Protein AF-A0A956BLZ1-F1 (afdb_monomer_lite)

Foldseek 3Di:
DFDDQQFWKQFLVRFTWGFLDWDDDDDLVVQVPDPPVVSNPDDPPWTWTFTQGLVEETDIGTRVSMGTDGGDDLVRLVSSLVHYDPVSLVSSCVVCVPRRD

Secondary structure (DSSP, 8-state):
----TTEEEE-TTS-EEEEEEEEPPPPHHHHHT-SSHHHHT--TT--EEEEEETTSS-EEEEGGG-EEEEE--HHHHHHHHTT--HHHHHHHHHH-TTT--

Radius of gyration: 13.22 Å; chains: 1; bounding box: 30×23×35 Å

Sequence (101 aa):
MGIEVGDVVVDNYGNEGLVVREEARPPAGWLRSQRDTRVMRLGLDERWLGVMPFTGGLVVAPASLCARLRAAERDDVVRAAARANRAALEALSELFPAWVP

Structure (mmCIF, N/CA/C/O backbone):
data_AF-A0A956BLZ1-F1
#
_entry.id   AF-A0A956BLZ1-F1
#
loop_
_atom_site.group_PDB
_atom_site.id
_atom_site.type_symbo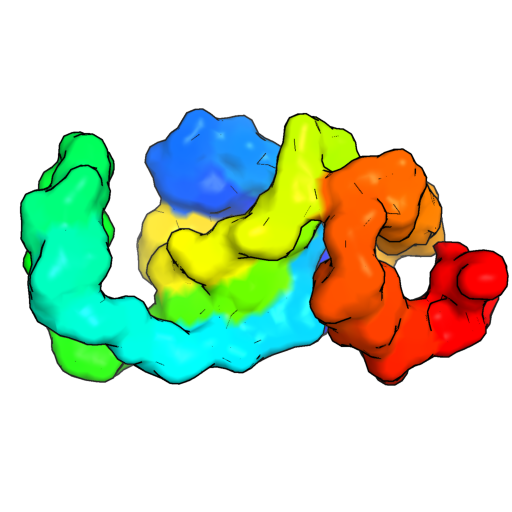l
_atom_site.label_atom_id
_atom_site.label_alt_id
_atom_site.label_comp_id
_atom_site.label_asym_id
_atom_site.label_entity_id
_atom_site.label_seq_id
_atom_site.pdbx_PDB_ins_code
_atom_site.Cartn_x
_atom_site.Cartn_y
_atom_site.Cartn_z
_atom_site.occupancy
_atom_site.B_iso_or_equiv
_atom_site.auth_seq_id
_atom_site.auth_comp_id
_atom_site.auth_asym_id
_atom_site.auth_atom_id
_atom_site.pdbx_PDB_model_num
ATOM 1 N N . MET A 1 1 ? -11.181 -10.175 -3.736 1.00 57.28 1 MET A N 1
ATOM 2 C CA . MET A 1 1 ? -9.762 -10.056 -4.132 1.00 57.28 1 MET A CA 1
ATOM 3 C C . MET A 1 1 ? -9.105 -9.135 -3.124 1.00 57.28 1 MET A C 1
ATOM 5 O O . MET A 1 1 ? -9.578 -8.014 -2.989 1.00 57.28 1 MET A O 1
ATOM 9 N N . GLY A 1 2 ? -8.153 -9.646 -2.341 1.00 88.44 2 GLY A N 1
ATOM 10 C CA . GLY A 1 2 ? -7.420 -8.856 -1.348 1.00 88.44 2 GLY A CA 1
ATOM 11 C C . GLY A 1 2 ? -6.351 -7.977 -1.999 1.00 88.44 2 GLY A C 1
ATOM 12 O O . GLY A 1 2 ? -6.085 -8.116 -3.190 1.00 88.44 2 GLY A O 1
ATOM 13 N N . ILE A 1 3 ? -5.790 -7.057 -1.216 1.00 96.31 3 ILE A N 1
ATOM 14 C CA . ILE A 1 3 ? -4.549 -6.350 -1.557 1.00 96.31 3 ILE A CA 1
ATOM 15 C C . ILE A 1 3 ? -3.381 -7.280 -1.230 1.00 96.31 3 ILE A C 1
ATOM 17 O O . ILE A 1 3 ? -3.336 -7.802 -0.119 1.00 96.31 3 ILE A O 1
ATOM 21 N N . GLU A 1 4 ? -2.441 -7.451 -2.145 1.00 95.88 4 GLU A N 1
ATOM 22 C CA . GLU A 1 4 ? -1.251 -8.277 -1.945 1.00 95.88 4 GLU A CA 1
ATOM 23 C C . GLU A 1 4 ? 0.031 -7.446 -2.059 1.00 95.88 4 GLU A C 1
ATOM 25 O O . GLU A 1 4 ? 0.041 -6.325 -2.577 1.00 95.88 4 GLU A O 1
ATOM 30 N N . VAL A 1 5 ? 1.138 -8.004 -1.572 1.00 95.38 5 VAL A N 1
ATOM 31 C CA . VAL A 1 5 ? 2.463 -7.440 -1.842 1.00 95.38 5 VAL A CA 1
ATOM 32 C C . VAL A 1 5 ? 2.717 -7.462 -3.351 1.00 95.38 5 VAL A C 1
ATOM 34 O O . VAL A 1 5 ? 2.472 -8.461 -4.022 1.00 95.38 5 VAL A O 1
ATOM 37 N N . GLY A 1 6 ? 3.195 -6.339 -3.881 1.00 94.38 6 GLY A N 1
ATOM 38 C CA . GLY A 1 6 ? 3.351 -6.113 -5.312 1.00 94.38 6 GLY A CA 1
ATOM 39 C C . GLY A 1 6 ? 2.105 -5.570 -6.012 1.00 94.38 6 GLY A C 1
ATOM 40 O O . GLY A 1 6 ? 2.132 -5.415 -7.228 1.00 94.38 6 GLY A O 1
ATOM 41 N N . ASP A 1 7 ? 1.028 -5.241 -5.294 1.00 97.44 7 ASP A N 1
ATOM 42 C CA . ASP A 1 7 ? -0.073 -4.456 -5.857 1.00 97.44 7 ASP A CA 1
ATOM 43 C C . ASP A 1 7 ? 0.202 -2.946 -5.788 1.00 97.44 7 ASP A C 1
ATOM 45 O O . ASP A 1 7 ? 0.782 -2.426 -4.831 1.00 97.44 7 ASP A O 1
ATOM 49 N N . VAL A 1 8 ? -0.303 -2.223 -6.787 1.00 97.31 8 VAL A N 1
ATOM 50 C CA . VAL A 1 8 ? -0.478 -0.771 -6.746 1.00 97.31 8 VAL A CA 1
ATOM 51 C C . VAL A 1 8 ? -1.804 -0.459 -6.061 1.00 97.31 8 VAL A C 1
ATOM 53 O O . VAL A 1 8 ? -2.864 -0.977 -6.436 1.00 97.31 8 VAL A O 1
ATOM 56 N N . VAL A 1 9 ? -1.743 0.417 -5.066 1.00 97.94 9 VAL A N 1
ATOM 57 C CA . VAL A 1 9 ? -2.882 0.842 -4.253 1.00 97.94 9 VAL A CA 1
ATOM 58 C C . VAL A 1 9 ? -2.975 2.361 -4.188 1.00 97.94 9 VAL A C 1
ATOM 60 O O . VAL A 1 9 ? -1.995 3.065 -4.416 1.00 97.94 9 VAL A O 1
ATOM 63 N N . VAL A 1 10 ? -4.155 2.852 -3.820 1.00 97.12 10 VAL A N 1
ATOM 64 C CA . VAL A 1 10 ? -4.357 4.214 -3.316 1.00 97.12 10 VAL A CA 1
ATOM 65 C C . VAL A 1 10 ? -4.543 4.136 -1.805 1.00 97.12 10 VAL A C 1
ATOM 67 O O . VAL A 1 10 ? -5.395 3.376 -1.340 1.00 97.12 10 VAL A O 1
ATOM 70 N N . ASP A 1 11 ? -3.748 4.891 -1.048 1.00 94.50 11 ASP A N 1
ATOM 71 C CA . ASP A 1 11 ? -3.837 4.948 0.413 1.00 94.50 11 ASP A CA 1
ATOM 72 C C . ASP A 1 11 ? -5.022 5.805 0.907 1.00 94.50 11 ASP A C 1
ATOM 74 O O . ASP A 1 11 ? -5.760 6.431 0.141 1.00 94.50 11 ASP A O 1
ATOM 78 N N . ASN A 1 12 ? -5.198 5.870 2.227 1.00 93.25 12 ASN A N 1
ATOM 79 C CA . ASN A 1 12 ? -6.293 6.608 2.859 1.00 93.25 12 ASN A CA 1
ATOM 80 C C . ASN A 1 12 ? -6.206 8.142 2.700 1.00 93.25 12 ASN A C 1
ATOM 82 O O . ASN A 1 12 ? -7.177 8.833 3.029 1.00 93.25 12 ASN A O 1
ATOM 86 N N . TYR A 1 13 ? -5.080 8.665 2.206 1.00 91.38 13 TYR A N 1
ATOM 87 C CA . TYR A 1 13 ? -4.846 10.072 1.877 1.00 91.38 13 TYR A CA 1
ATOM 88 C C . TYR A 1 13 ? -4.913 10.352 0.364 1.00 91.38 13 TYR A C 1
ATOM 90 O O . TYR A 1 13 ? -4.742 11.501 -0.043 1.00 91.38 13 TYR A O 1
ATOM 98 N N . GLY A 1 14 ? -5.205 9.343 -0.462 1.00 93.38 14 GLY A N 1
ATOM 99 C CA . GLY A 1 14 ? -5.307 9.480 -1.914 1.00 93.38 14 GLY A CA 1
ATOM 100 C C . GLY A 1 14 ? -3.972 9.358 -2.652 1.00 93.38 14 GLY A C 1
ATOM 101 O O . GLY A 1 14 ? -3.916 9.679 -3.837 1.00 93.38 14 GLY A O 1
ATOM 102 N N . ASN A 1 15 ? -2.901 8.914 -1.989 1.00 93.31 15 ASN A N 1
ATOM 103 C CA . ASN A 1 15 ? -1.612 8.719 -2.643 1.00 93.31 15 ASN A CA 1
ATOM 104 C C . ASN A 1 15 ? -1.546 7.340 -3.296 1.00 93.31 15 ASN A C 1
ATOM 106 O O . ASN A 1 15 ? -1.803 6.326 -2.649 1.00 93.31 15 ASN A O 1
ATOM 110 N N . GLU A 1 16 ? -1.133 7.305 -4.560 1.00 96.00 16 GLU A N 1
ATOM 111 C CA . GLU A 1 16 ? -0.779 6.060 -5.237 1.00 96.00 16 GLU A CA 1
ATOM 112 C C . GLU A 1 16 ? 0.595 5.560 -4.789 1.00 96.00 16 GLU A C 1
ATOM 114 O O . GLU A 1 16 ? 1.570 6.323 -4.720 1.00 96.00 16 GLU A O 1
ATOM 119 N N . GLY A 1 17 ? 0.683 4.260 -4.533 1.00 95.44 17 GLY A N 1
ATOM 120 C CA . GLY A 1 17 ? 1.924 3.619 -4.140 1.00 95.44 17 GLY A CA 1
ATOM 121 C C . GLY A 1 17 ? 1.916 2.112 -4.316 1.00 95.44 17 GLY A C 1
ATOM 122 O O . GLY A 1 17 ? 0.884 1.486 -4.555 1.00 95.44 17 GLY A O 1
ATOM 123 N N . LEU A 1 18 ? 3.106 1.541 -4.182 1.00 95.81 18 LEU A N 1
ATOM 124 C CA . LEU A 1 18 ? 3.348 0.111 -4.278 1.00 95.81 18 LEU A CA 1
ATOM 125 C C . LEU A 1 18 ? 3.321 -0.530 -2.893 1.00 95.81 18 LEU A C 1
ATOM 127 O O . LEU A 1 18 ? 4.031 -0.081 -1.995 1.00 95.81 18 LEU A O 1
ATOM 131 N N . VAL A 1 19 ? 2.562 -1.606 -2.716 1.00 96.00 19 VAL A N 1
ATOM 132 C CA . VAL A 1 19 ? 2.658 -2.427 -1.506 1.00 96.00 19 VAL A CA 1
ATOM 133 C C . VAL A 1 19 ? 3.942 -3.238 -1.579 1.00 96.00 19 VAL A C 1
ATOM 135 O O . VAL A 1 19 ? 4.097 -4.076 -2.464 1.00 96.00 19 VAL A O 1
ATOM 138 N N . VAL A 1 20 ? 4.862 -3.007 -0.647 1.00 93.56 20 VAL A N 1
ATOM 139 C CA . VAL A 1 20 ? 6.159 -3.696 -0.624 1.00 93.56 20 VAL A CA 1
ATOM 140 C C . VAL A 1 20 ? 6.243 -4.761 0.465 1.00 93.56 20 VAL A C 1
ATOM 142 O O . VAL A 1 20 ? 6.996 -5.713 0.339 1.00 93.56 20 VAL A O 1
ATOM 145 N N . ARG A 1 21 ? 5.457 -4.666 1.537 1.00 93.81 21 ARG A N 1
ATOM 146 C CA . ARG A 1 21 ? 5.436 -5.701 2.581 1.00 93.81 21 ARG A CA 1
ATOM 147 C C . ARG A 1 21 ? 4.205 -5.598 3.458 1.00 93.81 21 ARG A C 1
ATOM 149 O O . ARG A 1 21 ? 3.528 -4.571 3.470 1.00 93.81 21 ARG A O 1
ATOM 156 N N . GLU A 1 22 ? 3.968 -6.639 4.239 1.00 94.88 22 GLU A N 1
ATOM 157 C CA . GLU A 1 22 ? 3.145 -6.518 5.436 1.00 94.88 22 GLU A CA 1
ATOM 158 C C . GLU A 1 22 ? 3.964 -5.889 6.568 1.00 94.88 22 GLU A C 1
ATOM 160 O O . GLU A 1 22 ? 5.172 -6.101 6.685 1.00 94.88 22 GLU A O 1
ATOM 165 N N . GLU A 1 23 ? 3.300 -5.083 7.385 1.00 94.62 23 GLU A N 1
ATOM 166 C CA . GLU A 1 23 ? 3.891 -4.383 8.517 1.00 94.62 23 GLU A CA 1
ATOM 167 C C . GLU A 1 23 ? 3.266 -4.853 9.824 1.00 94.62 23 GLU A C 1
ATOM 169 O O . GLU A 1 23 ? 2.097 -5.244 9.895 1.00 94.62 23 GLU A O 1
ATOM 174 N N . ALA A 1 24 ? 4.046 -4.756 10.897 1.00 94.25 24 ALA A N 1
ATOM 175 C CA . ALA A 1 24 ? 3.492 -4.903 12.230 1.00 94.25 24 ALA A CA 1
ATOM 176 C C . ALA A 1 24 ? 2.522 -3.749 12.527 1.00 94.25 24 ALA A C 1
ATOM 178 O O . ALA A 1 24 ? 2.697 -2.618 12.064 1.00 94.25 24 ALA A O 1
ATOM 179 N N . ARG A 1 25 ? 1.520 -4.019 13.370 1.00 94.81 25 ARG A N 1
ATOM 180 C CA . ARG A 1 25 ? 0.612 -2.980 13.865 1.00 94.81 25 ARG A CA 1
ATOM 181 C C . ARG A 1 25 ? 1.417 -1.826 14.486 1.00 94.81 25 ARG A C 1
ATOM 183 O O . ARG A 1 25 ? 2.197 -2.072 15.411 1.00 94.81 25 ARG A O 1
ATOM 190 N N . PRO A 1 26 ? 1.178 -0.567 14.076 1.00 94.88 26 PRO A N 1
ATOM 191 C CA . PRO A 1 26 ? 1.816 0.579 14.699 1.00 94.88 26 PRO A CA 1
ATOM 192 C C . PRO A 1 26 ? 1.498 0.691 16.198 1.00 94.88 26 PRO A C 1
ATOM 194 O O . PRO A 1 26 ? 0.385 0.363 16.632 1.00 94.88 26 PRO A O 1
ATOM 197 N N . PRO A 1 27 ? 2.429 1.223 17.010 1.00 94.00 27 PRO A N 1
ATOM 198 C CA . PRO A 1 27 ? 2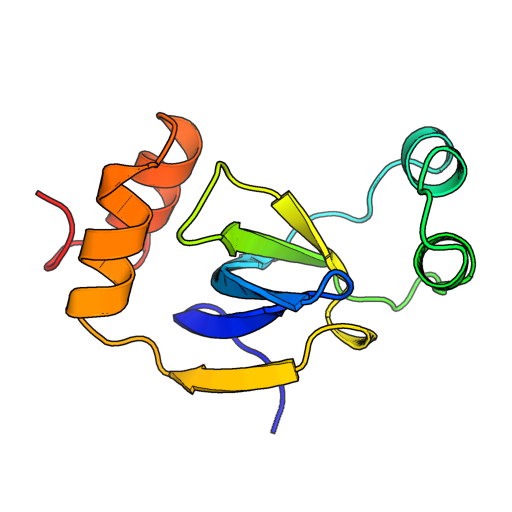.189 1.458 18.427 1.00 94.00 27 PRO A CA 1
ATOM 199 C C . PRO A 1 27 ? 0.972 2.357 18.671 1.00 94.00 27 PRO A C 1
ATOM 201 O O . PRO A 1 27 ? 0.704 3.292 17.915 1.00 94.00 27 PRO A O 1
ATOM 204 N N . ALA A 1 28 ? 0.278 2.156 19.793 1.00 91.56 28 ALA A N 1
ATOM 205 C CA . ALA A 1 28 ? -0.912 2.940 20.137 1.00 91.56 28 ALA A CA 1
ATOM 206 C C . ALA A 1 28 ? -0.659 4.461 20.170 1.00 91.56 28 ALA A C 1
ATOM 208 O O . ALA A 1 28 ? -1.540 5.234 19.803 1.00 91.56 28 ALA A O 1
ATOM 209 N N . GLY A 1 29 ? 0.540 4.898 20.576 1.00 93.12 29 GLY A N 1
ATOM 210 C CA . GLY A 1 29 ? 0.923 6.314 20.547 1.00 93.12 29 GLY A CA 1
ATOM 211 C C . GLY A 1 29 ? 0.965 6.891 19.129 1.00 93.12 29 GLY A C 1
ATOM 212 O O . GLY A 1 29 ? 0.482 7.998 18.912 1.00 93.12 29 GLY A O 1
ATOM 213 N N . TRP A 1 30 ? 1.456 6.111 18.161 1.00 94.31 30 TRP A N 1
ATOM 214 C CA . TRP A 1 30 ? 1.450 6.488 16.747 1.00 94.31 30 TRP A CA 1
ATOM 215 C C . TRP A 1 30 ? 0.029 6.513 16.181 1.00 94.31 30 TRP A C 1
ATOM 217 O O . TRP A 1 30 ? -0.335 7.451 15.480 1.00 94.31 30 TRP A O 1
ATOM 227 N N . LEU A 1 31 ? -0.811 5.530 16.528 1.00 94.00 31 LEU A N 1
ATOM 228 C CA . LEU A 1 31 ? -2.214 5.519 16.094 1.00 94.00 31 LEU A CA 1
ATOM 229 C C . LEU A 1 31 ? -2.949 6.774 16.572 1.00 94.00 31 LEU A C 1
ATOM 231 O O . LEU A 1 31 ? -3.681 7.385 15.804 1.00 94.00 31 LEU A O 1
ATOM 235 N N . ARG A 1 32 ? -2.711 7.205 17.816 1.00 92.56 32 ARG A N 1
ATOM 236 C CA . ARG A 1 32 ? -3.332 8.411 18.386 1.00 92.56 32 ARG A CA 1
ATOM 237 C C . ARG A 1 32 ? -2.843 9.719 17.767 1.00 92.56 32 ARG A C 1
ATOM 239 O O . ARG A 1 32 ? -3.546 10.715 17.893 1.00 92.56 32 ARG A O 1
ATOM 246 N N . SER A 1 33 ? -1.669 9.737 17.137 1.00 92.31 33 SER A N 1
ATOM 247 C CA . SER A 1 33 ? -1.151 10.932 16.462 1.00 92.31 33 SER A CA 1
ATOM 248 C C . SER A 1 33 ? -1.650 11.079 15.021 1.00 92.31 33 SER A C 1
ATOM 250 O O . SER A 1 33 ? -1.346 12.084 14.375 1.00 92.31 33 SER A O 1
ATOM 252 N N . GLN A 1 34 ? -2.422 10.112 14.510 1.00 93.56 34 GLN A N 1
ATOM 253 C CA . GLN A 1 34 ? -2.933 10.158 13.144 1.00 93.56 34 GLN A CA 1
ATOM 254 C C . GLN A 1 34 ? -4.002 11.234 12.969 1.00 93.56 34 GLN A C 1
ATOM 256 O O . GLN A 1 34 ? -4.925 11.362 13.770 1.00 93.56 34 GLN A O 1
ATOM 261 N N . ARG A 1 35 ? -3.891 11.986 11.869 1.00 92.06 35 ARG A N 1
ATOM 262 C CA . ARG A 1 35 ? -4.892 12.992 11.481 1.00 92.06 35 ARG A CA 1
ATOM 263 C C . ARG A 1 35 ? -6.186 12.342 11.000 1.00 92.06 35 ARG A C 1
ATOM 265 O O . ARG A 1 35 ? -7.270 12.854 11.267 1.00 92.06 35 ARG A O 1
ATOM 272 N N . ASP A 1 36 ? -6.076 11.214 10.303 1.00 92.56 36 ASP A N 1
ATOM 273 C CA . ASP A 1 36 ? -7.231 10.427 9.892 1.00 92.56 36 ASP A CA 1
ATOM 274 C C . ASP A 1 36 ? -7.761 9.589 11.063 1.00 92.56 36 ASP A C 1
ATOM 276 O O . ASP A 1 36 ? -7.213 8.546 11.426 1.00 92.56 36 ASP A O 1
ATOM 280 N N . THR A 1 37 ? -8.871 10.043 11.644 1.00 92.44 37 THR A N 1
ATOM 281 C CA . THR A 1 37 ? -9.510 9.379 12.791 1.00 92.44 37 THR A CA 1
ATOM 282 C C . THR A 1 37 ? -10.022 7.971 12.487 1.00 92.44 37 THR A C 1
ATOM 284 O O . THR A 1 37 ? -10.256 7.204 13.423 1.00 92.44 37 THR A O 1
ATOM 287 N N . ARG A 1 38 ? -10.171 7.585 11.210 1.00 94.56 38 ARG A N 1
ATOM 288 C CA . ARG A 1 38 ? -10.513 6.203 10.837 1.00 94.56 38 ARG A CA 1
ATOM 289 C C . ARG A 1 38 ? -9.400 5.249 11.250 1.00 94.56 38 ARG A C 1
ATOM 291 O O . ARG A 1 38 ? -9.695 4.213 11.833 1.00 94.56 38 ARG A O 1
ATOM 298 N N . VAL A 1 39 ? -8.141 5.653 11.059 1.00 93.88 39 VAL A N 1
ATOM 299 C CA . VAL A 1 39 ? -6.949 4.867 11.417 1.00 93.88 39 VAL A CA 1
ATOM 300 C C . VAL A 1 39 ? -6.910 4.575 12.921 1.00 93.88 39 VAL A C 1
ATOM 302 O O . VAL A 1 39 ?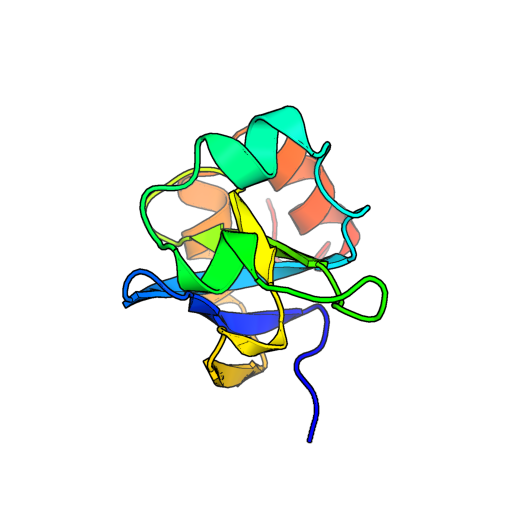 -6.555 3.477 13.342 1.00 93.88 39 VAL A O 1
ATOM 305 N N . MET A 1 40 ? -7.359 5.526 13.746 1.00 91.75 40 MET A N 1
ATOM 306 C CA . MET 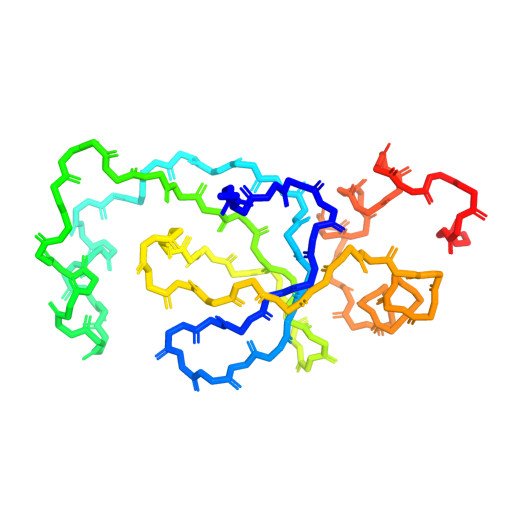A 1 40 ? -7.419 5.377 15.206 1.00 91.75 40 MET A CA 1
ATOM 307 C C . MET A 1 40 ? -8.417 4.310 15.677 1.00 91.75 40 MET A C 1
ATOM 309 O O . MET A 1 40 ? -8.288 3.804 16.790 1.00 91.75 40 MET A O 1
ATOM 313 N N . ARG A 1 41 ? -9.441 4.011 14.869 1.00 91.62 41 ARG A N 1
ATOM 314 C CA . ARG A 1 41 ? -10.559 3.122 15.227 1.00 91.62 41 ARG A CA 1
ATOM 315 C C . ARG A 1 41 ? -10.365 1.689 14.735 1.00 91.62 41 ARG A C 1
ATOM 317 O O . ARG A 1 41 ? -11.231 0.852 14.972 1.00 91.62 41 ARG A O 1
ATOM 324 N N . LEU A 1 42 ? -9.254 1.409 14.057 1.00 93.06 42 LEU A N 1
ATOM 325 C CA . LEU A 1 42 ? -8.986 0.098 13.483 1.00 93.06 42 LEU A CA 1
ATOM 326 C C . LEU A 1 42 ? -8.716 -0.941 14.579 1.00 93.06 42 LEU A C 1
ATOM 328 O O . LEU A 1 42 ? -7.872 -0.757 15.470 1.00 93.06 42 LEU A O 1
ATOM 332 N N . GLY A 1 43 ? -9.469 -2.039 14.499 1.00 90.31 43 GLY A N 1
ATOM 333 C CA . GLY A 1 43 ? -9.414 -3.164 15.429 1.00 90.31 43 GLY A CA 1
ATOM 334 C C . GLY A 1 43 ? -8.086 -3.916 15.368 1.00 90.31 43 GLY A C 1
ATOM 335 O O . GLY A 1 43 ? -7.234 -3.625 14.530 1.00 90.31 43 GLY A O 1
ATOM 336 N N . LEU A 1 44 ? -7.886 -4.863 16.286 1.00 90.94 44 LEU A N 1
ATOM 337 C CA . LEU A 1 44 ? -6.653 -5.659 16.373 1.00 90.94 44 LEU A CA 1
ATOM 338 C C . LEU A 1 44 ? -6.409 -6.532 15.139 1.00 90.94 44 LEU A C 1
ATOM 340 O O . LEU A 1 44 ? -5.253 -6.745 14.795 1.00 90.94 44 LEU A O 1
ATOM 344 N N . ASP A 1 45 ? -7.479 -6.921 14.449 1.00 93.19 45 ASP A N 1
ATOM 345 C CA . ASP A 1 45 ? -7.437 -7.763 13.250 1.00 93.19 45 ASP A CA 1
ATOM 346 C C . ASP A 1 45 ? -7.092 -6.984 11.966 1.00 93.19 45 ASP A C 1
ATOM 348 O O . ASP A 1 45 ? -7.071 -7.554 10.877 1.00 93.19 45 ASP A O 1
ATOM 352 N N . GLU A 1 46 ? -6.834 -5.672 12.065 1.00 95.62 46 GLU A N 1
ATOM 353 C CA . GLU A 1 46 ? -6.404 -4.872 10.918 1.00 95.62 46 GLU A CA 1
ATOM 354 C C . GLU A 1 46 ? -5.028 -5.317 10.423 1.00 95.62 46 GLU A C 1
ATOM 356 O O . GLU A 1 46 ? -4.054 -5.344 11.184 1.00 95.62 46 GLU A O 1
ATOM 361 N N . ARG A 1 47 ? -4.935 -5.553 9.114 1.00 96.62 47 ARG A N 1
ATOM 362 C CA . ARG A 1 47 ? -3.669 -5.810 8.436 1.00 96.62 47 ARG A CA 1
ATOM 363 C C . ARG A 1 47 ? -3.001 -4.499 8.033 1.00 96.62 47 ARG A C 1
ATOM 365 O O . ARG A 1 47 ? -3.617 -3.651 7.392 1.00 96.62 47 ARG A O 1
ATOM 372 N N . TRP A 1 48 ? -1.721 -4.358 8.356 1.00 97.00 48 TRP A N 1
ATOM 373 C CA . TRP A 1 48 ? -0.940 -3.165 8.040 1.00 97.00 48 TRP A CA 1
ATOM 374 C C . TRP A 1 48 ? 0.010 -3.444 6.888 1.00 97.00 48 TRP A C 1
ATOM 376 O O . TRP A 1 48 ? 0.586 -4.524 6.786 1.00 97.00 48 TRP A O 1
ATOM 386 N N . LEU A 1 49 ? 0.146 -2.465 6.006 1.00 96.69 49 LEU A N 1
ATOM 387 C CA . LEU A 1 49 ? 0.912 -2.560 4.777 1.00 96.69 49 LEU A CA 1
ATOM 388 C C . LEU A 1 49 ? 2.023 -1.520 4.795 1.00 96.69 49 LEU A C 1
ATOM 390 O O . LEU A 1 49 ? 1.789 -0.354 5.119 1.00 96.69 49 LEU A O 1
ATOM 394 N N . GLY A 1 50 ? 3.217 -1.933 4.389 1.00 94.38 50 GLY A N 1
ATOM 395 C CA . GLY A 1 50 ? 4.271 -1.030 3.964 1.00 94.38 50 GLY A CA 1
ATOM 396 C C . GLY A 1 50 ? 3.976 -0.610 2.533 1.00 94.38 50 GLY A C 1
ATOM 397 O O . GLY A 1 50 ? 4.112 -1.417 1.613 1.00 94.38 50 GLY A O 1
ATOM 398 N N . VAL A 1 51 ? 3.547 0.634 2.350 1.00 94.12 51 VAL A N 1
ATOM 399 C CA . VAL A 1 51 ? 3.240 1.216 1.043 1.00 94.12 51 VAL A CA 1
ATOM 400 C C . VAL A 1 51 ? 4.322 2.212 0.691 1.00 94.12 51 VAL A C 1
ATOM 402 O O . VAL A 1 51 ? 4.717 3.040 1.506 1.00 94.12 51 VAL A O 1
ATOM 405 N N . MET A 1 52 ? 4.799 2.147 -0.539 1.00 92.88 52 MET A N 1
ATOM 406 C CA . MET A 1 52 ? 5.795 3.046 -1.077 1.00 92.88 52 MET A CA 1
ATOM 407 C C . MET A 1 52 ? 5.137 3.995 -2.081 1.00 92.88 52 MET A C 1
ATOM 409 O O . MET A 1 52 ? 4.926 3.608 -3.234 1.00 92.88 52 MET A O 1
ATOM 413 N N . PRO A 1 53 ? 4.777 5.224 -1.669 1.00 91.88 53 PRO A N 1
ATOM 414 C CA . PRO A 1 53 ? 4.139 6.186 -2.550 1.00 91.88 53 PRO A CA 1
ATOM 415 C C . PRO A 1 53 ? 5.099 6.621 -3.651 1.00 91.88 53 PRO A C 1
ATOM 417 O O . PRO A 1 53 ? 6.281 6.859 -3.402 1.00 91.88 53 PRO A O 1
ATOM 420 N N . PHE A 1 54 ? 4.586 6.849 -4.857 1.00 91.88 54 PHE A N 1
ATOM 421 C CA . PHE A 1 54 ? 5.413 7.319 -5.978 1.00 91.88 54 PHE A CA 1
ATOM 422 C C . PHE A 1 54 ? 5.936 8.756 -5.816 1.00 91.88 54 PHE A C 1
ATOM 424 O O . PHE A 1 54 ? 6.685 9.256 -6.658 1.00 91.88 54 PHE A O 1
ATOM 431 N N . THR A 1 55 ? 5.519 9.443 -4.756 1.00 86.19 55 THR A N 1
ATOM 432 C CA . THR A 1 55 ? 5.854 10.836 -4.446 1.00 86.19 55 THR A CA 1
ATOM 433 C C . THR A 1 55 ? 6.634 10.992 -3.137 1.00 86.19 55 THR A C 1
ATOM 435 O O . THR A 1 55 ? 6.918 12.123 -2.746 1.00 86.19 55 THR A O 1
ATOM 438 N N . GLY A 1 56 ? 7.013 9.901 -2.459 1.00 80.75 56 GLY A N 1
ATOM 439 C CA . GLY A 1 56 ? 7.619 9.975 -1.129 1.00 80.75 56 GLY A CA 1
ATOM 440 C C . GLY A 1 56 ? 8.377 8.722 -0.694 1.00 80.75 56 GLY A C 1
ATOM 441 O O . GLY A 1 56 ? 8.783 7.900 -1.508 1.00 80.75 56 GLY A O 1
ATOM 442 N N . GLY A 1 57 ? 8.604 8.616 0.618 1.00 82.50 57 GLY A N 1
ATOM 443 C CA . GLY A 1 57 ? 9.232 7.453 1.247 1.00 82.50 57 GLY A CA 1
ATOM 444 C C . GLY A 1 57 ? 8.209 6.439 1.755 1.00 82.50 57 GLY A C 1
ATOM 445 O O . GLY A 1 57 ? 7.013 6.711 1.759 1.00 82.50 57 GLY A O 1
ATOM 446 N N . LEU A 1 58 ? 8.696 5.286 2.214 1.00 87.88 58 LEU A N 1
ATOM 447 C CA . LEU A 1 58 ? 7.872 4.211 2.773 1.00 87.88 58 LEU A CA 1
ATOM 448 C C . LEU A 1 58 ? 6.949 4.723 3.894 1.00 87.88 58 LEU A C 1
ATOM 450 O O . LEU A 1 58 ? 7.411 5.346 4.853 1.00 87.88 58 LEU A O 1
ATOM 454 N N . VAL A 1 59 ? 5.659 4.416 3.780 1.00 90.94 59 VAL A N 1
ATOM 455 C CA . VAL A 1 59 ? 4.62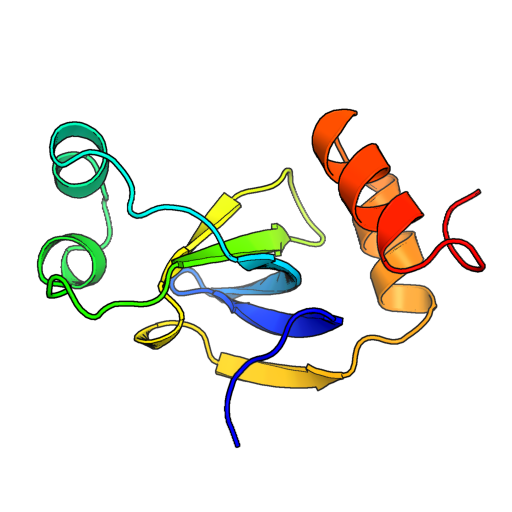5 4.708 4.776 1.00 90.94 59 VAL A CA 1
ATOM 456 C C . VAL A 1 59 ? 3.942 3.425 5.225 1.00 90.94 59 VAL A C 1
ATOM 458 O O . VAL A 1 59 ? 3.931 2.422 4.515 1.00 90.94 59 VAL A O 1
ATOM 461 N N . VAL A 1 60 ? 3.346 3.469 6.413 1.00 94.19 60 VAL A N 1
ATOM 462 C CA . VAL A 1 60 ? 2.514 2.382 6.926 1.00 94.19 60 VAL A CA 1
ATOM 463 C C . VAL A 1 60 ? 1.053 2.764 6.726 1.00 94.19 60 VAL A C 1
ATOM 465 O O . VAL A 1 60 ? 0.618 3.804 7.223 1.00 94.19 60 VAL A O 1
ATOM 468 N N . ALA A 1 61 ? 0.304 1.929 6.011 1.00 95.50 61 ALA A N 1
ATOM 469 C CA . ALA A 1 61 ? -1.102 2.151 5.704 1.00 95.50 61 ALA A CA 1
ATOM 470 C C . ALA A 1 61 ? -1.949 0.931 6.108 1.00 95.50 61 ALA A C 1
ATOM 472 O O . ALA A 1 61 ? -1.514 -0.208 5.933 1.00 95.50 61 ALA A O 1
ATOM 473 N N . PRO A 1 62 ? -3.155 1.134 6.653 1.00 96.94 62 PRO A N 1
ATOM 474 C CA . PRO A 1 62 ? -4.069 0.034 6.928 1.00 96.94 62 PRO A CA 1
ATOM 475 C C . PRO A 1 62 ? -4.704 -0.475 5.631 1.00 96.94 62 PRO A C 1
ATOM 477 O O . PRO A 1 62 ? -5.208 0.313 4.823 1.00 96.94 62 PRO A O 1
ATOM 480 N N . ALA A 1 63 ? -4.697 -1.792 5.436 1.00 97.19 63 ALA A N 1
ATOM 481 C CA . ALA A 1 63 ? -5.210 -2.430 4.230 1.00 97.19 63 ALA A CA 1
ATOM 482 C C . ALA A 1 63 ? -6.690 -2.104 3.986 1.00 97.19 63 ALA A C 1
ATOM 484 O O . ALA A 1 63 ? -7.081 -1.888 2.841 1.00 97.19 63 ALA A O 1
ATOM 485 N N . SER A 1 64 ? -7.505 -2.022 5.042 1.00 96.44 64 SER A N 1
ATOM 486 C CA . SER A 1 64 ? -8.946 -1.749 4.930 1.00 96.44 64 SER A CA 1
ATOM 487 C C . SER A 1 64 ? -9.283 -0.341 4.437 1.00 96.44 64 SER A C 1
ATOM 489 O O . SER A 1 64 ? -10.400 -0.108 3.975 1.00 96.44 64 SER A O 1
ATOM 491 N N . LEU A 1 65 ? -8.334 0.598 4.511 1.00 96.69 65 LEU A N 1
ATOM 492 C CA . LEU A 1 65 ? -8.499 1.959 3.993 1.00 96.69 65 LEU A CA 1
ATOM 493 C C . LEU A 1 65 ? -7.761 2.188 2.671 1.00 96.69 65 LEU A C 1
ATOM 495 O O . LEU A 1 65 ? -7.783 3.306 2.158 1.00 96.69 65 LEU A O 1
ATOM 499 N N . CYS A 1 66 ? -7.116 1.155 2.133 1.00 97.19 66 CYS A N 1
ATOM 500 C CA . CYS A 1 66 ? -6.487 1.199 0.824 1.00 97.19 66 CYS A CA 1
ATOM 501 C C . CYS A 1 66 ? -7.450 0.676 -0.249 1.00 97.19 66 CYS A C 1
ATOM 503 O O . CYS A 1 66 ? -8.254 -0.226 -0.008 1.00 97.19 66 CYS A O 1
ATOM 505 N N . ALA A 1 67 ? -7.332 1.203 -1.465 1.00 97.38 67 ALA A N 1
ATOM 506 C CA . ALA A 1 67 ? -8.019 0.678 -2.638 1.00 97.38 67 ALA A CA 1
ATOM 507 C C . ALA A 1 67 ? -7.006 0.041 -3.591 1.00 97.38 67 ALA A C 1
ATOM 509 O O . ALA A 1 67 ? -6.077 0.707 -4.046 1.00 97.38 67 ALA A O 1
ATOM 510 N N . ARG A 1 68 ? -7.191 -1.243 -3.913 1.00 97.19 68 ARG A N 1
ATOM 511 C CA . ARG A 1 68 ? -6.392 -1.926 -4.937 1.00 97.19 68 ARG A CA 1
ATOM 512 C C . ARG A 1 68 ? -6.708 -1.352 -6.313 1.00 97.19 68 ARG A C 1
ATOM 514 O O . ARG A 1 68 ? -7.873 -1.333 -6.704 1.00 97.19 68 ARG A O 1
ATOM 521 N N . LEU A 1 69 ? -5.676 -0.971 -7.058 1.00 96.88 69 LEU A N 1
ATOM 522 C CA . LEU A 1 69 ? -5.811 -0.572 -8.456 1.00 96.88 69 LEU A CA 1
ATOM 523 C C . LEU A 1 69 ? -5.504 -1.744 -9.390 1.00 96.88 69 LEU A C 1
ATOM 525 O O . LEU A 1 69 ? -6.348 -2.142 -10.189 1.00 96.88 69 LEU A O 1
ATOM 529 N N . ARG A 1 70 ? -4.298 -2.310 -9.283 1.00 97.00 70 ARG A N 1
ATOM 530 C CA . ARG A 1 70 ? -3.789 -3.376 -10.161 1.00 97.00 70 ARG A CA 1
ATOM 531 C C . ARG A 1 70 ? -2.528 -4.009 -9.576 1.00 97.00 70 ARG A C 1
ATOM 533 O O . ARG A 1 70 ? -1.981 -3.489 -8.611 1.00 97.00 70 ARG A O 1
ATOM 540 N N . ALA A 1 71 ? -2.059 -5.094 -10.187 1.00 96.50 71 ALA A N 1
ATOM 541 C CA . ALA A 1 71 ? -0.704 -5.580 -9.942 1.00 96.50 71 ALA A CA 1
ATOM 542 C C . ALA A 1 71 ? 0.324 -4.565 -10.470 1.00 96.50 71 ALA A C 1
ATOM 544 O O . ALA A 1 71 ? 0.049 -3.839 -11.434 1.00 96.50 71 ALA A O 1
ATOM 545 N N . ALA A 1 72 ? 1.489 -4.511 -9.833 1.00 94.62 72 ALA A N 1
ATOM 546 C CA . ALA A 1 72 ? 2.569 -3.633 -10.241 1.00 94.62 72 ALA A CA 1
ATOM 547 C C . ALA A 1 72 ? 3.245 -4.095 -11.524 1.00 94.62 72 ALA A C 1
ATOM 549 O O . ALA A 1 72 ? 3.439 -5.286 -11.776 1.00 94.62 72 ALA A O 1
ATOM 550 N N . GLU A 1 73 ? 3.647 -3.105 -12.303 1.00 94.81 73 GLU A N 1
ATOM 551 C CA . GLU A 1 73 ? 4.436 -3.260 -13.507 1.00 94.81 73 GLU A CA 1
ATOM 552 C C . GLU A 1 73 ? 5.828 -2.667 -13.282 1.00 94.81 73 GLU A C 1
ATOM 554 O O . GLU A 1 73 ? 6.089 -1.946 -12.313 1.00 94.81 73 GLU A O 1
ATOM 559 N N . ARG A 1 74 ? 6.749 -2.963 -14.201 1.00 92.19 74 ARG A N 1
ATOM 560 C CA . ARG A 1 74 ? 8.137 -2.497 -14.115 1.00 92.19 74 ARG A CA 1
ATOM 561 C C . ARG A 1 74 ? 8.236 -0.982 -13.919 1.00 92.19 74 ARG A C 1
ATOM 563 O O . ARG A 1 74 ? 9.044 -0.529 -13.112 1.00 92.19 74 ARG A O 1
ATOM 570 N N . ASP A 1 75 ? 7.413 -0.216 -14.629 1.00 92.69 75 ASP A N 1
ATOM 571 C CA . ASP A 1 75 ? 7.437 1.247 -14.570 1.00 92.69 75 ASP A CA 1
ATOM 572 C C . ASP A 1 75 ? 7.042 1.778 -13.185 1.00 92.69 75 ASP A C 1
ATOM 574 O O . ASP A 1 75 ? 7.614 2.766 -12.724 1.00 92.69 75 ASP A O 1
ATOM 578 N N . ASP A 1 76 ? 6.144 1.091 -12.470 1.00 93.50 76 ASP A N 1
ATOM 579 C CA . ASP A 1 76 ? 5.791 1.440 -11.090 1.00 93.50 76 ASP A CA 1
ATOM 580 C C . ASP A 1 76 ? 6.974 1.236 -10.151 1.00 93.50 76 ASP A C 1
ATOM 582 O O . ASP A 1 76 ? 7.258 2.085 -9.306 1.00 93.50 76 ASP A O 1
ATOM 586 N N . VAL A 1 77 ? 7.690 0.122 -10.319 1.00 90.69 77 VAL A N 1
ATOM 587 C CA . VAL A 1 77 ? 8.858 -0.213 -9.498 1.00 90.69 77 VAL A CA 1
ATOM 588 C C . VAL A 1 77 ? 9.988 0.778 -9.739 1.00 90.69 77 VAL A C 1
ATOM 590 O O . VAL A 1 77 ? 10.559 1.292 -8.779 1.00 90.69 77 VAL A O 1
ATOM 593 N N . VAL A 1 78 ? 10.265 1.129 -10.997 1.00 89.75 78 VAL A N 1
ATOM 594 C CA . VAL A 1 78 ? 11.264 2.156 -11.340 1.00 89.75 78 VAL A CA 1
ATOM 595 C C . VAL A 1 78 ? 10.865 3.516 -10.763 1.00 89.75 78 VAL A C 1
ATOM 597 O O . VAL A 1 78 ? 11.698 4.224 -10.190 1.00 89.75 78 VAL A O 1
ATOM 600 N N . ARG A 1 79 ? 9.583 3.882 -10.863 1.00 89.50 79 ARG A N 1
ATOM 601 C CA . ARG A 1 79 ? 9.064 5.144 -10.326 1.00 89.50 79 ARG A CA 1
ATOM 602 C C . ARG A 1 79 ? 9.150 5.199 -8.800 1.00 89.50 79 ARG A C 1
ATOM 604 O O . ARG A 1 79 ? 9.542 6.236 -8.266 1.00 89.50 79 ARG A O 1
ATOM 611 N N . ALA A 1 80 ? 8.827 4.107 -8.110 1.00 88.88 80 ALA A N 1
ATOM 612 C CA . ALA A 1 80 ? 8.995 3.985 -6.667 1.00 88.88 80 ALA A CA 1
ATOM 613 C C . ALA A 1 80 ? 10.482 4.080 -6.280 1.00 88.88 80 ALA A C 1
ATOM 615 O O . ALA A 1 80 ? 10.851 4.908 -5.445 1.00 88.88 80 ALA A O 1
ATOM 616 N N . ALA A 1 81 ? 11.355 3.315 -6.946 1.00 87.88 81 ALA A N 1
ATOM 617 C CA . ALA A 1 81 ? 12.795 3.288 -6.688 1.00 87.88 81 ALA A CA 1
ATOM 618 C C . ALA A 1 81 ? 13.448 4.678 -6.802 1.00 87.88 81 ALA A C 1
ATOM 620 O O . ALA A 1 81 ? 14.288 5.038 -5.981 1.00 87.88 81 ALA A O 1
ATOM 621 N N . ALA A 1 82 ? 13.013 5.506 -7.757 1.00 86.69 82 ALA A N 1
ATOM 622 C CA . ALA A 1 82 ? 13.560 6.847 -7.977 1.00 86.69 82 ALA A CA 1
ATOM 623 C C . ALA A 1 82 ? 13.419 7.807 -6.777 1.00 86.69 82 ALA A C 1
ATOM 625 O O . ALA A 1 82 ? 14.128 8.813 -6.703 1.00 86.69 82 ALA A O 1
ATOM 626 N N . ARG A 1 83 ? 12.491 7.540 -5.850 1.00 81.69 83 ARG A N 1
ATOM 627 C CA . ARG A 1 83 ? 12.234 8.369 -4.653 1.00 81.69 83 ARG A CA 1
ATOM 628 C C . ARG A 1 83 ? 12.491 7.628 -3.344 1.00 81.69 83 ARG A C 1
ATOM 630 O O . ARG A 1 83 ? 12.258 8.168 -2.263 1.00 81.69 83 ARG A O 1
ATOM 637 N N . ALA A 1 84 ? 12.994 6.409 -3.448 1.00 81.50 84 ALA A N 1
ATOM 638 C CA . ALA A 1 84 ? 13.207 5.515 -2.339 1.00 81.50 84 ALA A CA 1
ATOM 639 C C . ALA A 1 84 ? 14.295 6.007 -1.384 1.00 81.50 84 ALA A C 1
ATOM 641 O O . ALA A 1 84 ? 15.367 6.449 -1.796 1.00 81.50 84 ALA A O 1
ATOM 642 N N . ASN A 1 85 ? 14.053 5.843 -0.084 1.00 80.69 85 ASN A N 1
ATOM 643 C CA . ASN A 1 85 ? 15.152 5.793 0.873 1.00 80.69 85 ASN A CA 1
ATOM 644 C C . ASN A 1 85 ? 15.817 4.403 0.823 1.00 80.69 85 ASN A C 1
ATOM 646 O O . ASN A 1 85 ? 15.293 3.476 0.208 1.00 80.69 85 ASN A O 1
ATOM 650 N N . ARG A 1 86 ? 16.96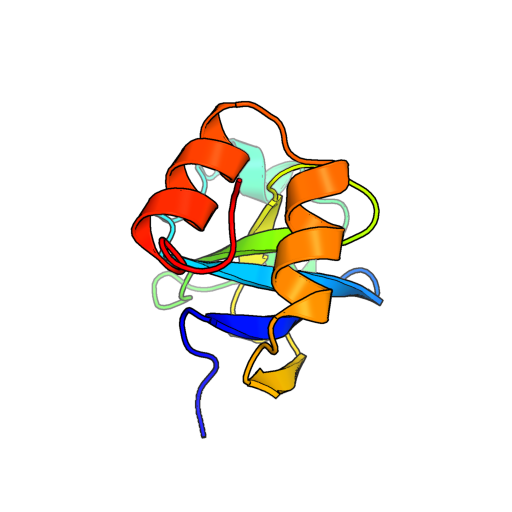2 4.240 1.493 1.00 82.44 86 ARG A N 1
ATOM 651 C CA . ARG A 1 86 ? 17.729 2.985 1.465 1.00 82.44 86 ARG A CA 1
ATOM 652 C C . ARG A 1 86 ? 16.908 1.752 1.865 1.00 82.44 86 ARG A C 1
ATOM 654 O O . ARG A 1 86 ? 16.950 0.758 1.158 1.00 82.44 86 ARG A O 1
ATOM 661 N N . ALA A 1 87 ? 16.145 1.832 2.954 1.00 79.69 87 ALA A N 1
ATOM 662 C CA . ALA A 1 87 ? 15.330 0.709 3.420 1.00 79.69 87 ALA A CA 1
ATOM 663 C C . ALA A 1 87 ? 14.233 0.330 2.409 1.00 79.69 87 ALA A C 1
ATOM 665 O O . ALA A 1 87 ? 13.913 -0.841 2.233 1.00 79.69 87 ALA A O 1
ATOM 666 N N . ALA A 1 88 ? 13.665 1.326 1.727 1.00 79.00 88 ALA A N 1
ATOM 667 C CA . ALA A 1 88 ? 12.680 1.103 0.683 1.00 79.00 88 ALA A CA 1
ATOM 668 C C . ALA A 1 88 ? 13.312 0.507 -0.586 1.00 79.00 88 ALA A C 1
ATOM 670 O O . ALA A 1 88 ? 12.711 -0.373 -1.191 1.00 79.00 88 ALA A O 1
ATOM 671 N N . LEU A 1 89 ? 14.532 0.922 -0.957 1.00 85.44 89 LEU A N 1
ATOM 672 C CA . LEU A 1 89 ? 15.290 0.273 -2.036 1.00 85.44 89 LEU A CA 1
ATOM 673 C C . LEU A 1 89 ? 15.578 -1.189 -1.713 1.00 85.44 89 LEU A C 1
ATOM 675 O O . LEU A 1 89 ? 15.347 -2.035 -2.563 1.00 85.44 89 LEU A O 1
ATOM 679 N N . GLU A 1 90 ? 16.031 -1.488 -0.493 1.00 86.56 90 GLU A N 1
ATOM 680 C CA . GLU A 1 90 ? 16.296 -2.865 -0.055 1.00 86.56 90 GLU A CA 1
ATOM 681 C C . GLU A 1 90 ? 15.034 -3.736 -0.199 1.00 86.56 90 GLU A C 1
ATOM 683 O O . GLU A 1 90 ? 15.090 -4.787 -0.833 1.00 86.56 90 GLU A O 1
ATOM 688 N N . ALA A 1 91 ? 13.872 -3.249 0.257 1.00 84.69 91 ALA A N 1
ATOM 689 C CA . ALA A 1 91 ? 12.602 -3.958 0.084 1.00 84.69 91 ALA A CA 1
ATOM 690 C C . ALA A 1 91 ? 12.219 -4.149 -1.397 1.00 84.69 91 ALA A C 1
ATOM 692 O O . ALA A 1 91 ? 11.799 -5.233 -1.797 1.00 84.69 91 ALA A O 1
ATOM 693 N N . LEU A 1 92 ? 12.375 -3.116 -2.232 1.00 87.62 92 LEU A N 1
ATOM 694 C CA . LEU A 1 92 ? 12.091 -3.222 -3.665 1.00 87.62 92 LEU A CA 1
ATOM 695 C C . LEU A 1 92 ? 13.013 -4.227 -4.364 1.00 87.62 92 LEU A C 1
ATOM 697 O O . LEU A 1 92 ? 12.538 -4.981 -5.210 1.00 87.62 92 LEU A O 1
ATOM 701 N N . SER A 1 93 ? 14.304 -4.248 -4.028 1.00 87.88 93 SER A N 1
ATOM 702 C CA . SER A 1 93 ? 15.280 -5.161 -4.630 1.00 87.88 93 SER A CA 1
ATOM 703 C C . SER A 1 93 ? 15.008 -6.621 -4.272 1.00 87.88 93 SER A C 1
ATOM 705 O O . SER A 1 93 ? 15.234 -7.496 -5.103 1.00 87.88 93 SER A O 1
ATOM 707 N N . GLU A 1 94 ? 14.498 -6.901 -3.071 1.00 87.62 94 GLU A N 1
ATOM 708 C CA . GLU A 1 94 ? 14.083 -8.255 -2.676 1.00 87.62 94 GLU A CA 1
ATOM 709 C C . GLU A 1 94 ? 12.849 -8.732 -3.458 1.00 87.62 94 GLU A C 1
ATOM 711 O O . GLU A 1 94 ? 12.778 -9.892 -3.865 1.00 87.62 94 GLU A O 1
ATOM 716 N N . LEU A 1 95 ? 11.891 -7.836 -3.701 1.00 86.88 95 LEU A N 1
ATOM 717 C CA . LEU A 1 95 ? 10.619 -8.157 -4.361 1.00 86.88 95 LEU A CA 1
ATOM 718 C C . LEU A 1 95 ? 10.722 -8.210 -5.882 1.00 86.88 95 LEU A C 1
ATOM 720 O O . LEU A 1 95 ? 10.096 -9.047 -6.529 1.00 86.88 95 LEU A O 1
ATOM 724 N N . PHE A 1 96 ? 11.499 -7.294 -6.453 1.00 86.94 96 PHE A N 1
ATOM 725 C CA . PHE A 1 96 ? 11.620 -7.084 -7.889 1.00 86.94 96 PHE A CA 1
ATOM 726 C C . PHE A 1 96 ? 13.095 -7.027 -8.311 1.00 86.94 96 PHE A C 1
ATOM 728 O O . PHE A 1 96 ? 13.528 -6.042 -8.917 1.00 86.94 96 PHE A O 1
ATOM 735 N N . PRO A 1 97 ? 13.883 -8.090 -8.058 1.00 86.25 97 PRO A N 1
ATOM 736 C CA . PRO A 1 97 ? 15.330 -8.081 -8.290 1.00 86.25 97 PRO A CA 1
ATOM 737 C C . PRO A 1 97 ? 15.711 -7.843 -9.756 1.00 86.25 97 PRO A C 1
ATOM 739 O O . PRO A 1 97 ? 16.808 -7.385 -10.049 1.00 86.25 97 PRO A O 1
ATOM 742 N N . ALA A 1 98 ? 14.809 -8.133 -10.698 1.00 86.50 98 ALA A N 1
ATOM 743 C CA . ALA A 1 98 ? 15.035 -7.893 -12.121 1.00 86.50 98 ALA A CA 1
ATOM 744 C C . ALA A 1 98 ? 14.798 -6.432 -12.553 1.00 86.50 98 ALA A C 1
ATOM 746 O O . ALA A 1 98 ? 15.111 -6.077 -13.693 1.00 86.50 98 ALA A O 1
ATOM 747 N N . TRP A 1 99 ? 14.171 -5.605 -11.709 1.00 81.88 99 TRP A N 1
ATOM 748 C CA . TRP A 1 99 ? 13.660 -4.280 -12.087 1.00 81.88 99 TRP A CA 1
ATOM 749 C C . TRP A 1 99 ? 14.279 -3.127 -11.294 1.00 81.88 99 TRP A C 1
ATOM 751 O O . TRP A 1 99 ? 14.153 -1.981 -11.728 1.00 81.88 99 TRP A O 1
ATOM 761 N N . VAL A 1 100 ? 14.958 -3.415 -10.182 1.00 75.19 100 VAL A N 1
ATOM 762 C CA . VAL A 1 100 ? 15.722 -2.429 -9.409 1.00 75.19 100 VAL A CA 1
ATOM 763 C C . VAL A 1 100 ? 17.197 -2.490 -9.840 1.00 75.19 100 VAL A C 1
ATOM 765 O O . VAL A 1 100 ? 17.757 -3.586 -9.841 1.00 75.19 100 VAL A O 1
ATOM 768 N N . PRO A 1 101 ? 17.804 -1.366 -10.273 1.00 62.03 101 PRO A N 1
ATOM 769 C CA . PRO A 1 101 ? 19.193 -1.320 -10.739 1.00 62.03 101 PRO A CA 1
ATOM 770 C C . PRO A 1 101 ? 20.234 -1.490 -9.626 1.00 62.03 101 PRO A C 1
ATOM 772 O O . PRO A 1 101 ? 19.925 -1.170 -8.455 1.00 62.03 101 PRO A O 1
#

pLDDT: mean 91.08, std 6.67, range [57.28, 97.94]